Protein AF-A0A553SJM6-F1 (afdb_monomer)

Nearest PDB structures (foldseek):
  5l3c-assembly1_A  TM=7.984E-01  e=1.640E+00  Homo sapiens
  5l3d-assembly1_A  TM=8.000E-01  e=2.122E+00  Homo sapiens
  4czz-assembly1_A  TM=8.064E-01  e=2.929E+00  Homo sapiens
  5ew5-assembly4_D  TM=5.077E-01  e=6.767E+00  Escherichia coli
  2b5u-assembly2_C  TM=4.835E-01  e=6.345E+00  Escherichia coli

Radius of gyration: 24.95 Å; Cα contacts (8 Å, |Δi|>4): 23; chains: 1; bounding box: 57×13×76 Å

Solvent-accessible surface area (backbone atoms only — not comparable to full-atom values): 5946 Å² total; per-residue (Å²): 136,85,82,79,86,85,82,65,71,65,62,57,53,53,51,52,52,53,50,52,53,46,54,51,48,53,52,52,40,54,52,46,54,52,48,49,55,54,53,72,70,45,82,88,55,55,68,69,61,47,52,55,49,48,53,51,46,52,52,51,43,51,53,46,52,52,49,49,53,48,53,55,50,53,52,54,52,51,55,50,53,51,53,53,53,50,54,53,52,53,51,53,52,53,48,52,54,50,53,57,65,74,74,110

pLDDT: mean 77.64, std 15.85, range [32.06, 94.75]

Sequence (104 aa):
MVIQNISTSNTTAISAITNNNSSSLESRKKQLESQLSRLEQNEQLSAEKKEQQEKTIKQQITKIDEQLTSLQSSSKASLTATKQQDTLSISKEAYALFAKKNAS

Secondary structure (DSSP, 8-state):
-------SHHHHHHHHHHHHHHHHHHHHHHHHHHHHHHHHT-SSS-HHHHHHHHHHHHHHHHHHHHHHHHHHHHHHHHHHHHHHHHHHHHHHHHHHHHHHHH--

Foldseek 3Di:
DDPPPDDPPPLVVLVVVLVVLLVVLVVVLVVLVVVLVVLVVDPPDDPVVSVVSNVVSVVSNVVSVVVNVVSVVVNVVVVVVSVVVVVVVVVVVVVVVVVVVVVD

Structure (mmCIF, N/CA/C/O backbone):
data_AF-A0A553SJM6-F1
#
_entry.id   AF-A0A553SJM6-F1
#
loop_
_atom_site.group_PDB
_atom_site.id
_atom_site.type_symbol
_atom_site.label_atom_id
_atom_site.label_alt_id
_atom_site.label_comp_id
_atom_site.label_asym_id
_atom_site.label_entity_id
_atom_site.label_seq_id
_atom_site.pdbx_PDB_ins_code
_atom_site.Cartn_x
_atom_site.Cartn_y
_atom_site.Cartn_z
_atom_site.occupancy
_atom_site.B_iso_or_equiv
_atom_site.auth_seq_id
_atom_site.auth_comp_id
_atom_site.auth_asym_id
_atom_site.auth_atom_id
_atom_site.pdbx_PDB_model_num
ATOM 1 N N . MET A 1 1 ? -40.446 2.564 31.117 1.00 37.97 1 MET A N 1
ATOM 2 C CA . MET A 1 1 ? -39.279 3.432 30.855 1.00 37.97 1 MET A CA 1
ATOM 3 C C . MET A 1 1 ? -38.406 2.694 29.854 1.00 37.97 1 MET A C 1
ATOM 5 O O . MET A 1 1 ? -37.902 1.632 30.188 1.00 37.97 1 MET A O 1
ATOM 9 N N . VAL A 1 2 ? -38.370 3.159 28.606 1.00 32.06 2 VAL A N 1
ATOM 10 C CA . VAL A 1 2 ? -37.631 2.510 27.513 1.00 32.06 2 VAL A CA 1
ATOM 11 C C . VAL A 1 2 ? -36.210 3.060 27.548 1.00 32.06 2 VAL A C 1
ATOM 13 O O . VAL A 1 2 ? -36.009 4.239 27.274 1.00 32.06 2 VAL A O 1
ATOM 16 N N . ILE A 1 3 ? -35.237 2.243 27.947 1.00 40.56 3 ILE A N 1
ATOM 17 C CA . ILE A 1 3 ? -33.822 2.599 27.816 1.00 40.56 3 ILE A CA 1
ATOM 18 C C . ILE A 1 3 ? -33.454 2.294 26.366 1.00 40.56 3 ILE A C 1
ATOM 20 O O . ILE A 1 3 ? -33.293 1.141 25.968 1.00 40.56 3 ILE A O 1
ATOM 24 N N . GLN A 1 4 ? -33.433 3.340 25.545 1.00 37.41 4 GLN A N 1
ATOM 25 C CA . GLN A 1 4 ? -32.987 3.258 24.164 1.00 37.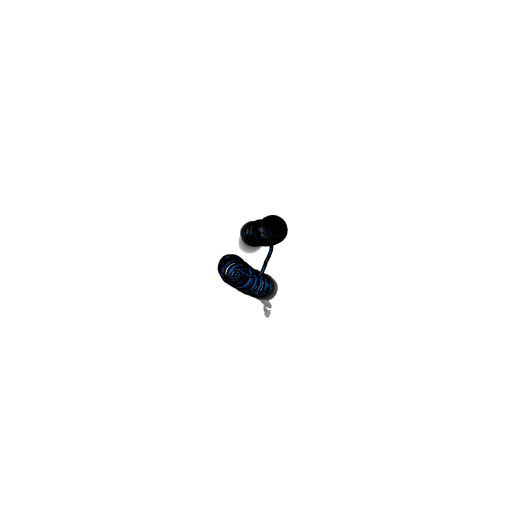41 4 GLN A CA 1
ATOM 26 C C . GLN A 1 4 ? -31.460 3.080 24.187 1.00 37.41 4 GLN A C 1
ATOM 28 O O . GLN A 1 4 ? -30.717 4.036 24.397 1.00 37.41 4 GLN A O 1
ATOM 33 N N . ASN A 1 5 ? -30.994 1.843 24.005 1.00 44.03 5 ASN A N 1
ATOM 34 C CA . ASN A 1 5 ? -29.584 1.525 23.779 1.00 44.03 5 ASN A CA 1
ATOM 35 C C . ASN A 1 5 ? -29.124 2.152 22.452 1.00 44.03 5 ASN A C 1
ATOM 37 O O . ASN A 1 5 ? -29.246 1.541 21.391 1.00 44.03 5 ASN A O 1
ATOM 41 N N . ILE A 1 6 ? -28.589 3.370 22.503 1.00 45.31 6 ILE A N 1
ATOM 42 C CA . ILE A 1 6 ? -27.928 4.024 21.371 1.00 45.31 6 ILE A CA 1
ATOM 43 C C . ILE A 1 6 ? -26.420 4.002 21.643 1.00 45.31 6 ILE A C 1
ATOM 45 O O . ILE A 1 6 ? -25.852 4.988 22.091 1.00 45.31 6 ILE A O 1
ATOM 49 N N . SER A 1 7 ? -25.762 2.859 21.427 1.00 44.00 7 SER A N 1
ATOM 50 C CA . SER A 1 7 ? -24.287 2.812 21.393 1.00 44.00 7 SER A CA 1
ATOM 51 C C . SER A 1 7 ? -23.735 1.652 20.553 1.00 44.00 7 SER A C 1
ATOM 53 O O . SER A 1 7 ? -22.724 1.044 20.881 1.00 44.00 7 SER A O 1
ATOM 55 N N . THR A 1 8 ? -24.406 1.296 19.455 1.00 45.09 8 THR A N 1
ATOM 56 C CA . THR A 1 8 ? -23.890 0.301 18.488 1.00 45.09 8 THR A CA 1
ATOM 57 C C . THR A 1 8 ? -23.693 0.869 17.083 1.00 45.09 8 THR A C 1
ATOM 59 O O . THR A 1 8 ? -23.024 0.253 16.262 1.00 45.09 8 THR A O 1
ATOM 62 N N . SER A 1 9 ? -24.210 2.067 16.789 1.00 45.56 9 SER A N 1
ATOM 63 C CA . SER A 1 9 ? -24.216 2.606 15.422 1.00 45.56 9 SER A CA 1
ATOM 64 C C . SER A 1 9 ? -22.883 3.225 14.976 1.00 45.56 9 SER A C 1
ATOM 66 O O . SER A 1 9 ? -22.594 3.229 13.782 1.00 45.56 9 SER A O 1
ATOM 68 N N . ASN A 1 10 ? -22.036 3.700 15.897 1.00 48.50 10 ASN A N 1
ATOM 69 C CA . ASN A 1 10 ? -20.772 4.355 15.523 1.00 48.50 10 ASN A CA 1
ATOM 70 C C . ASN A 1 10 ? -19.625 3.372 15.245 1.00 48.50 10 ASN A C 1
ATOM 72 O O . ASN A 1 10 ? -18.801 3.631 14.371 1.00 48.50 10 ASN A O 1
ATOM 76 N N . TH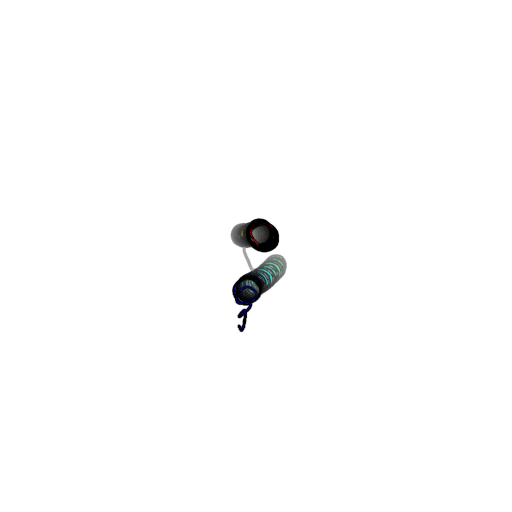R A 1 11 ? -19.570 2.227 15.926 1.00 50.47 11 THR A N 1
ATOM 77 C CA . THR A 1 11 ? -18.493 1.239 15.737 1.00 50.47 11 THR A CA 1
ATOM 78 C C . THR A 1 11 ? -18.614 0.514 14.399 1.00 50.47 11 THR A C 1
ATOM 80 O O . THR A 1 11 ? -17.622 0.386 13.685 1.00 50.47 11 THR A O 1
ATOM 83 N N . THR A 1 12 ? -19.824 0.121 13.987 1.00 52.56 12 THR A N 1
ATOM 84 C CA . THR A 1 12 ? -20.047 -0.541 12.689 1.00 52.56 12 THR A CA 1
ATOM 85 C C . THR A 1 12 ? -19.763 0.389 11.504 1.00 52.56 12 THR A C 1
ATOM 87 O O . THR A 1 12 ? -19.152 -0.043 10.527 1.00 52.56 12 THR A O 1
ATOM 90 N N . ALA A 1 13 ? -20.133 1.672 11.596 1.00 52.94 13 ALA A N 1
ATOM 91 C CA . ALA A 1 13 ? -19.881 2.653 10.539 1.00 52.94 13 ALA A CA 1
ATOM 92 C C . ALA A 1 13 ? -18.380 2.969 10.372 1.00 52.94 13 ALA A C 1
ATOM 94 O O . ALA A 1 13 ? -17.871 2.978 9.251 1.00 52.94 13 ALA A O 1
ATOM 95 N N . ILE A 1 14 ? -17.644 3.153 11.477 1.00 56.50 14 ILE A N 1
ATOM 96 C CA . ILE A 1 14 ? -16.194 3.425 11.454 1.00 56.50 14 ILE A CA 1
ATOM 97 C C . ILE A 1 14 ? -1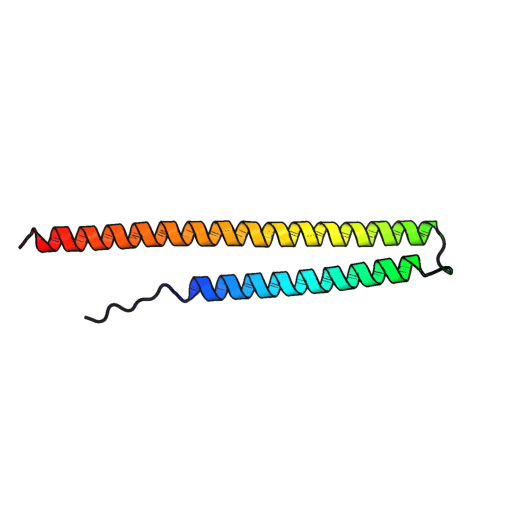5.407 2.209 10.938 1.00 56.50 14 ILE A C 1
ATOM 99 O O . ILE A 1 14 ? -14.480 2.365 10.134 1.00 56.50 14 ILE A O 1
ATOM 103 N N . SER A 1 15 ? -15.791 0.991 11.335 1.00 59.31 15 SER A N 1
ATOM 104 C CA . SER A 1 15 ? -15.176 -0.236 10.816 1.00 59.31 15 SER A CA 1
ATOM 105 C C . SER A 1 15 ? -15.467 -0.447 9.326 1.00 59.31 15 SER A C 1
ATOM 107 O O . SER A 1 15 ? -14.564 -0.830 8.587 1.00 59.31 15 SER A O 1
ATOM 109 N N . ALA A 1 16 ? -16.680 -0.145 8.851 1.00 58.22 16 ALA A N 1
ATOM 110 C CA . ALA A 1 16 ? -17.028 -0.255 7.433 1.00 58.22 16 ALA A CA 1
ATOM 111 C C . ALA A 1 16 ? -16.245 0.739 6.554 1.00 58.22 16 ALA A C 1
ATOM 113 O O . ALA A 1 16 ? -15.727 0.358 5.505 1.00 58.22 16 ALA A O 1
ATOM 114 N N . ILE A 1 17 ? -16.092 1.993 6.996 1.00 61.81 17 ILE A N 1
ATOM 115 C CA . ILE A 1 17 ? -15.317 3.016 6.272 1.00 61.81 17 ILE A CA 1
ATOM 116 C C . ILE A 1 17 ? -13.830 2.642 6.221 1.00 61.81 17 ILE A C 1
ATOM 118 O O . ILE A 1 17 ? -13.210 2.706 5.158 1.00 61.81 17 ILE A O 1
ATOM 122 N N . THR A 1 18 ? -13.259 2.199 7.343 1.00 63.81 18 THR A N 1
ATOM 123 C CA . THR A 1 18 ? -11.858 1.748 7.400 1.00 63.81 18 THR A CA 1
ATOM 124 C C . THR A 1 18 ? -11.620 0.526 6.505 1.00 63.81 18 THR A C 1
ATOM 126 O O . THR A 1 18 ? -10.632 0.489 5.771 1.00 63.81 18 THR A O 1
ATOM 129 N N . ASN A 1 19 ? -12.551 -0.436 6.484 1.00 67.00 19 ASN A N 1
ATOM 130 C CA . ASN A 1 19 ? -12.471 -1.615 5.615 1.00 67.00 19 ASN A CA 1
ATOM 131 C C . ASN A 1 19 ? -12.541 -1.256 4.124 1.00 67.00 19 ASN A C 1
ATOM 133 O O . ASN A 1 19 ? -11.742 -1.764 3.337 1.00 67.00 19 ASN A O 1
ATOM 137 N N . ASN A 1 20 ? -13.436 -0.345 3.734 1.00 72.56 20 ASN A N 1
ATOM 138 C CA . ASN A 1 20 ? -13.533 0.118 2.348 1.00 72.56 20 ASN A CA 1
ATOM 139 C C . ASN A 1 20 ? -12.248 0.833 1.899 1.00 72.56 20 ASN A C 1
ATOM 141 O O . ASN A 1 20 ? -11.713 0.525 0.833 1.00 72.56 20 ASN A O 1
ATOM 145 N N . ASN A 1 21 ? -11.694 1.714 2.738 1.00 77.44 21 ASN A N 1
ATOM 146 C CA . ASN A 1 21 ? -10.430 2.397 2.448 1.00 77.44 21 ASN A CA 1
ATOM 147 C C . ASN A 1 21 ? -9.248 1.421 2.334 1.00 77.44 21 ASN A C 1
ATOM 149 O O . ASN A 1 21 ? -8.456 1.532 1.399 1.00 77.44 21 ASN A O 1
ATOM 153 N N . SER A 1 22 ? -9.169 0.427 3.223 1.00 81.50 22 SER A N 1
ATOM 154 C CA . SER A 1 22 ? -8.151 -0.627 3.169 1.00 81.50 22 SER A CA 1
ATOM 155 C C . SER A 1 22 ? -8.242 -1.439 1.870 1.00 81.50 22 SER A C 1
ATOM 157 O O . SER A 1 22 ? -7.256 -1.588 1.154 1.00 81.50 22 SER A O 1
ATOM 159 N N . SER A 1 23 ? -9.448 -1.873 1.486 1.00 84.50 23 SER A N 1
ATOM 160 C CA . SER A 1 23 ? -9.658 -2.659 0.259 1.00 84.50 23 SER A CA 1
ATOM 161 C C . SER A 1 23 ? -9.283 -1.909 -1.029 1.00 84.50 23 SER A C 1
ATOM 163 O O . SER A 1 23 ? -8.749 -2.502 -1.972 1.00 84.50 23 SER A O 1
ATOM 165 N N . SER A 1 24 ? -9.518 -0.594 -1.061 1.00 88.94 24 SER A N 1
ATOM 166 C CA . SER A 1 24 ? -9.142 0.279 -2.176 1.00 88.94 24 SER A CA 1
ATOM 167 C C . SER A 1 24 ? -7.621 0.418 -2.289 1.00 88.94 24 SER A C 1
ATOM 169 O O . SER A 1 24 ? -7.058 0.269 -3.377 1.00 88.94 24 SER A O 1
ATOM 171 N N . LEU A 1 25 ? -6.942 0.628 -1.157 1.00 88.31 25 LEU A N 1
ATOM 172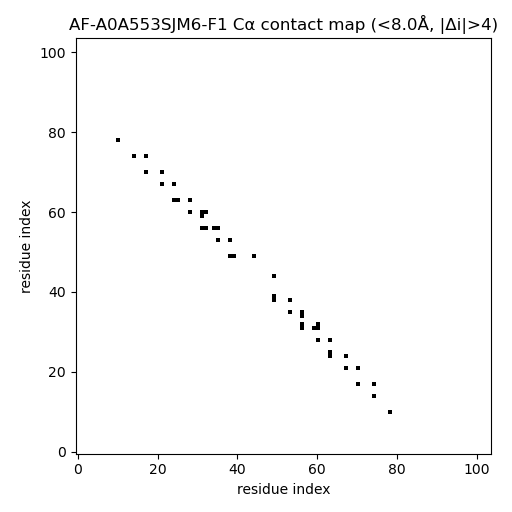 C CA . LEU A 1 25 ? -5.482 0.696 -1.084 1.00 88.31 25 LEU A CA 1
ATOM 173 C C . LEU A 1 25 ? -4.824 -0.629 -1.493 1.00 88.31 25 LEU A C 1
ATOM 175 O O . LEU A 1 25 ? -3.909 -0.621 -2.314 1.00 88.31 25 LEU A O 1
ATOM 179 N N . GLU A 1 26 ? -5.347 -1.761 -1.022 1.00 89.38 26 GLU A N 1
ATOM 180 C CA . GLU A 1 26 ? -4.874 -3.101 -1.395 1.00 89.38 26 GLU A CA 1
ATOM 181 C C . GLU A 1 26 ? -5.019 -3.353 -2.905 1.00 89.38 26 GLU A C 1
ATOM 183 O O . GLU A 1 26 ? -4.111 -3.851 -3.573 1.00 89.38 26 GLU A O 1
ATOM 188 N N . SER A 1 27 ? -6.157 -2.951 -3.480 1.00 91.31 27 SER A N 1
ATOM 189 C CA . SER A 1 27 ? -6.400 -3.065 -4.922 1.00 91.31 27 SER A CA 1
ATOM 190 C C . SER A 1 27 ? -5.415 -2.214 -5.721 1.00 91.31 27 SER A C 1
ATOM 192 O O . SER A 1 27 ? -4.881 -2.663 -6.737 1.00 91.31 27 SER A O 1
ATOM 194 N N . ARG A 1 28 ? -5.126 -0.998 -5.245 1.00 91.44 28 ARG A N 1
ATOM 195 C CA . ARG A 1 28 ? -4.156 -0.105 -5.882 1.00 91.44 28 ARG A CA 1
ATOM 196 C C . ARG A 1 28 ? -2.724 -0.624 -5.766 1.00 91.44 28 ARG A C 1
ATOM 198 O O . ARG A 1 28 ? -1.977 -0.518 -6.736 1.00 91.44 28 ARG A O 1
ATOM 205 N N . LYS A 1 29 ? -2.361 -1.245 -4.641 1.00 91.38 29 LYS A N 1
ATOM 206 C CA . LYS A 1 29 ? -1.081 -1.945 -4.478 1.00 91.38 29 LYS A CA 1
ATOM 207 C C . LYS A 1 29 ? -0.925 -3.061 -5.511 1.00 91.38 29 LYS A C 1
ATOM 209 O O . LYS A 1 29 ? 0.047 -3.048 -6.259 1.00 91.38 29 LYS A O 1
ATOM 214 N N . LYS A 1 30 ? -1.925 -3.939 -5.658 1.00 92.56 30 LYS A N 1
ATOM 215 C CA . LYS A 1 30 ? -1.902 -5.016 -6.669 1.00 92.56 30 LYS A CA 1
ATOM 216 C C . LYS A 1 30 ? -1.775 -4.494 -8.101 1.00 92.56 30 LYS A C 1
ATOM 218 O O . LYS A 1 30 ? -1.090 -5.091 -8.930 1.00 92.56 30 LYS A O 1
ATOM 223 N N . GLN A 1 31 ? -2.425 -3.371 -8.412 1.00 94.06 31 GLN A N 1
ATOM 224 C CA . GLN A 1 31 ? -2.275 -2.723 -9.718 1.00 94.06 31 GLN A CA 1
ATOM 225 C C . GLN A 1 31 ? -0.840 -2.234 -9.950 1.00 94.06 31 GLN A C 1
ATOM 227 O O . GLN A 1 31 ? -0.309 -2.430 -11.042 1.00 94.06 31 GLN A O 1
ATOM 232 N N . LEU A 1 32 ? -0.207 -1.631 -8.940 1.00 92.38 32 LEU A N 1
ATOM 233 C CA . LEU A 1 32 ? 1.186 -1.184 -9.011 1.00 92.38 32 LEU A CA 1
ATOM 234 C C . LEU A 1 32 ? 2.166 -2.358 -9.124 1.00 92.38 32 LEU A C 1
ATOM 236 O O . LEU A 1 32 ? 3.084 -2.298 -9.934 1.00 92.38 32 LEU A O 1
ATOM 240 N N . GLU A 1 33 ? 1.937 -3.452 -8.399 1.00 92.31 33 GLU A N 1
ATOM 241 C CA . GLU A 1 33 ? 2.721 -4.689 -8.525 1.00 92.31 33 GLU A CA 1
ATOM 242 C C . GLU A 1 33 ? 2.612 -5.285 -9.937 1.00 92.31 33 GLU A C 1
ATOM 244 O O . GLU A 1 33 ? 3.612 -5.683 -10.535 1.00 92.31 33 GLU A O 1
ATOM 249 N N . SER A 1 34 ? 1.412 -5.275 -10.530 1.00 93.00 34 SER A N 1
ATOM 250 C CA . SER A 1 34 ? 1.229 -5.705 -11.921 1.00 93.00 34 SER A CA 1
ATOM 251 C C . SER A 1 34 ? 1.950 -4.785 -12.911 1.00 93.00 34 SER A C 1
ATOM 253 O O . SER A 1 34 ? 2.529 -5.270 -13.884 1.00 93.00 34 SER A O 1
ATOM 255 N N . GLN A 1 35 ? 1.951 -3.468 -12.673 1.00 90.69 35 GLN A N 1
ATOM 256 C CA . GLN A 1 35 ? 2.717 -2.520 -13.487 1.00 90.69 35 GLN A CA 1
ATOM 257 C C . GLN A 1 35 ? 4.222 -2.767 -13.372 1.00 90.69 35 GLN A C 1
ATOM 259 O O . GLN A 1 35 ? 4.896 -2.757 -14.397 1.00 90.69 35 GLN A O 1
ATOM 264 N N . LEU A 1 36 ? 4.727 -3.048 -12.167 1.00 90.81 36 LEU A N 1
ATOM 265 C CA . LEU A 1 36 ? 6.129 -3.393 -11.928 1.00 90.81 36 LEU A CA 1
ATOM 266 C C . LEU A 1 36 ? 6.532 -4.634 -12.736 1.00 90.81 36 LEU A C 1
ATOM 268 O O . LEU A 1 36 ? 7.497 -4.593 -13.489 1.00 90.81 36 LEU A O 1
ATOM 272 N N . SER A 1 37 ? 5.730 -5.700 -12.670 1.00 90.75 37 SER A N 1
ATOM 273 C CA . SER A 1 37 ? 6.011 -6.942 -13.399 1.00 90.75 37 SER A CA 1
ATOM 274 C C . SER A 1 37 ? 5.982 -6.752 -14.923 1.00 90.75 37 SER A C 1
ATOM 276 O O . SER A 1 37 ? 6.839 -7.265 -15.643 1.00 90.75 37 SER A O 1
ATOM 278 N N . ARG A 1 38 ? 5.037 -5.955 -15.442 1.00 89.50 38 ARG A N 1
ATOM 279 C CA . ARG A 1 38 ? 4.991 -5.602 -16.874 1.00 89.50 38 ARG A CA 1
ATOM 280 C C . ARG A 1 38 ? 6.182 -4.746 -17.294 1.00 89.50 38 ARG A C 1
ATOM 282 O O . ARG A 1 38 ? 6.674 -4.893 -18.408 1.00 89.50 38 ARG A O 1
ATOM 289 N N . LEU A 1 39 ? 6.628 -3.846 -16.420 1.00 88.25 39 LEU A N 1
ATOM 290 C CA . LEU A 1 39 ? 7.791 -3.001 -16.648 1.00 88.25 39 LEU A CA 1
ATOM 291 C C . LEU A 1 39 ? 9.069 -3.847 -16.725 1.00 88.25 39 LEU A C 1
ATOM 293 O O . LEU A 1 39 ? 9.860 -3.672 -17.649 1.00 88.25 39 LEU A O 1
ATOM 297 N N . GLU A 1 40 ? 9.235 -4.804 -15.809 1.00 84.19 40 GLU A N 1
ATOM 298 C CA . GLU A 1 40 ? 10.337 -5.774 -15.796 1.00 84.19 40 GLU A CA 1
ATOM 299 C C . GLU A 1 40 ? 10.399 -6.611 -17.080 1.00 84.19 40 GLU A C 1
ATOM 301 O O . GLU A 1 40 ? 11.490 -6.855 -17.592 1.00 84.19 40 GLU A O 1
ATOM 306 N N . GLN A 1 41 ? 9.253 -6.969 -17.658 1.00 85.56 41 GLN A N 1
ATOM 307 C CA . GLN A 1 41 ? 9.175 -7.718 -18.919 1.00 85.56 41 GLN A CA 1
ATOM 308 C C . GLN A 1 41 ? 9.319 -6.842 -20.173 1.00 85.56 41 GLN A C 1
ATOM 310 O O . GLN A 1 41 ? 9.438 -7.362 -21.280 1.00 85.56 41 GLN A O 1
ATOM 315 N N . ASN A 1 42 ? 9.302 -5.513 -20.036 1.00 85.56 42 ASN A N 1
ATOM 316 C CA . ASN A 1 42 ? 9.441 -4.619 -21.177 1.00 85.56 42 ASN A CA 1
ATOM 317 C C . ASN A 1 42 ? 10.923 -4.461 -21.557 1.00 85.56 42 ASN A C 1
ATOM 319 O O . ASN A 1 42 ? 11.700 -3.833 -20.829 1.00 85.56 42 ASN A O 1
ATOM 323 N N . GLU A 1 43 ? 11.299 -5.042 -22.697 1.00 80.06 43 GLU A N 1
ATOM 324 C CA . GLU A 1 43 ? 12.649 -4.981 -23.280 1.00 80.06 43 GLU A CA 1
ATOM 325 C C . GLU A 1 43 ? 12.868 -3.754 -24.183 1.00 80.06 43 GLU A C 1
ATOM 327 O O . GLU A 1 43 ? 14.003 -3.430 -24.522 1.00 80.06 43 GLU A O 1
ATOM 332 N N . GLN A 1 44 ? 11.802 -3.038 -24.563 1.00 82.19 44 GLN A N 1
ATOM 333 C CA . GLN A 1 44 ? 11.884 -1.846 -25.420 1.00 82.19 44 GLN A CA 1
ATOM 334 C C . GLN A 1 44 ? 12.185 -0.558 -24.640 1.00 82.19 44 GLN A C 1
ATOM 336 O O . GLN A 1 44 ? 12.525 0.463 -25.242 1.00 82.19 44 GLN A O 1
ATOM 341 N N . LEU A 1 45 ? 12.052 -0.569 -23.309 1.00 80.62 45 LEU A N 1
ATOM 342 C CA . LEU A 1 45 ? 12.420 0.572 -22.471 1.00 80.62 45 LEU A CA 1
ATOM 343 C C . LEU A 1 45 ? 13.932 0.615 -22.226 1.00 80.62 45 LEU A C 1
ATOM 345 O O . LEU A 1 45 ? 14.547 -0.401 -21.913 1.00 80.62 45 LEU A O 1
ATOM 349 N N . SER A 1 46 ? 14.519 1.817 -22.270 1.00 86.62 46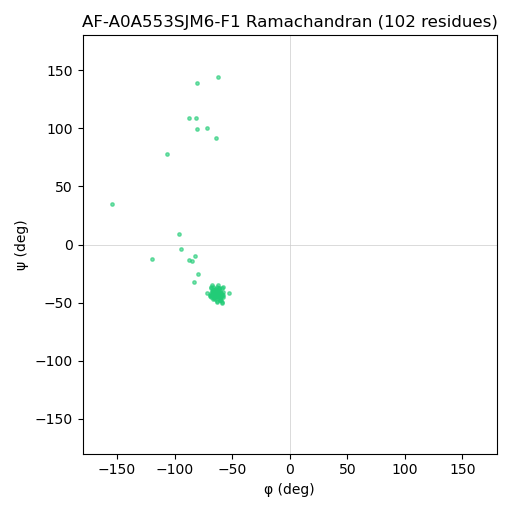 SER A N 1
ATOM 350 C CA . SER A 1 46 ? 15.905 1.992 -21.828 1.00 86.62 46 SER A CA 1
ATOM 351 C C . SER A 1 46 ? 16.042 1.641 -20.345 1.00 86.62 46 SER A C 1
ATOM 353 O O . SER A 1 46 ? 15.151 1.942 -19.545 1.00 86.62 46 SER A O 1
ATOM 355 N N . ALA A 1 47 ? 17.176 1.041 -19.976 1.00 83.50 47 ALA A N 1
ATOM 356 C CA . ALA A 1 47 ? 17.453 0.617 -18.603 1.00 83.50 47 ALA A CA 1
ATOM 357 C C . ALA A 1 47 ? 17.269 1.760 -17.588 1.00 83.50 47 ALA A C 1
ATOM 359 O O . ALA A 1 47 ? 16.631 1.571 -16.561 1.00 83.50 47 ALA A O 1
ATOM 360 N N . GLU A 1 48 ? 17.719 2.969 -17.926 1.00 84.00 48 GLU A N 1
ATOM 361 C CA . GLU A 1 48 ? 17.605 4.152 -17.064 1.00 84.00 48 GLU A CA 1
ATOM 362 C C . GLU A 1 48 ? 16.143 4.594 -16.846 1.00 84.00 48 GLU A C 1
ATOM 364 O O . GLU A 1 48 ? 15.726 4.896 -15.728 1.00 84.00 48 GLU A O 1
ATOM 369 N N . LYS A 1 49 ? 15.308 4.570 -17.898 1.00 85.31 49 LYS A N 1
ATOM 370 C CA . LYS A 1 49 ? 13.872 4.873 -17.762 1.00 85.31 49 LYS A CA 1
ATOM 371 C C . LYS A 1 49 ? 13.145 3.794 -16.968 1.00 85.31 49 LYS A C 1
ATOM 373 O O . LYS A 1 49 ? 12.242 4.112 -16.195 1.00 85.31 49 LYS A O 1
ATOM 378 N N . LYS A 1 50 ? 13.537 2.537 -17.170 1.00 87.19 50 LYS A N 1
ATOM 379 C CA . LYS A 1 50 ? 13.001 1.379 -16.461 1.00 87.19 50 LYS A CA 1
ATOM 380 C C . LYS A 1 50 ? 13.309 1.473 -14.969 1.00 87.19 50 LYS A C 1
ATOM 382 O O . LYS A 1 50 ? 12.383 1.425 -14.170 1.00 87.19 50 LYS A O 1
ATOM 387 N N . GLU A 1 51 ? 14.558 1.745 -14.604 1.00 87.88 51 GLU A N 1
ATOM 388 C CA . GLU A 1 51 ? 14.981 1.934 -13.214 1.00 87.88 51 GLU A CA 1
ATOM 389 C C . GLU A 1 51 ? 14.232 3.096 -12.539 1.00 87.88 51 GLU A C 1
ATOM 391 O O . GLU A 1 51 ? 13.718 2.960 -11.426 1.00 87.88 51 GLU A O 1
ATOM 396 N N . GLN A 1 52 ? 14.083 4.230 -13.232 1.00 90.25 52 GLN A N 1
ATOM 397 C CA . GLN A 1 52 ? 13.362 5.386 -12.698 1.00 90.25 52 GLN A CA 1
ATOM 398 C C . GLN A 1 52 ? 11.872 5.086 -12.449 1.00 90.25 52 GLN A C 1
ATOM 400 O O . GLN A 1 52 ? 11.306 5.494 -11.425 1.00 90.25 52 GLN A O 1
ATOM 405 N N . GLN A 1 53 ? 11.221 4.377 -13.375 1.00 88.38 53 GLN A N 1
ATOM 406 C CA . GLN A 1 53 ? 9.827 3.959 -13.224 1.00 88.38 53 GLN A CA 1
ATOM 407 C C . GLN A 1 53 ? 9.670 2.908 -12.122 1.00 88.38 53 GLN A C 1
ATOM 409 O O . GLN A 1 53 ? 8.772 3.035 -11.292 1.00 88.38 53 GLN A O 1
ATOM 414 N N . GLU A 1 54 ? 10.579 1.940 -12.041 1.00 90.38 54 GLU A N 1
ATOM 415 C CA . GLU A 1 54 ? 10.589 0.908 -11.006 1.00 90.38 54 GLU A CA 1
ATOM 416 C C . GLU A 1 54 ? 10.729 1.528 -9.611 1.00 90.38 54 GLU A C 1
ATOM 418 O O . GLU A 1 54 ? 9.943 1.237 -8.708 1.00 90.38 54 GLU A O 1
ATOM 423 N N . LYS A 1 55 ? 11.664 2.471 -9.447 1.00 92.44 55 LYS A N 1
ATOM 424 C CA . LYS A 1 55 ? 11.857 3.224 -8.202 1.00 92.44 55 LYS A CA 1
ATOM 425 C C . LYS A 1 55 ? 10.604 4.006 -7.810 1.00 92.44 55 LYS A C 1
ATOM 427 O O . LYS A 1 55 ? 10.225 4.014 -6.640 1.00 92.44 55 LYS A O 1
ATOM 432 N N . THR A 1 56 ? 9.946 4.636 -8.781 1.00 92.75 56 THR A N 1
ATOM 433 C CA . THR A 1 56 ? 8.713 5.404 -8.551 1.00 92.75 56 THR A CA 1
ATOM 434 C C . THR A 1 56 ? 7.571 4.492 -8.101 1.00 92.75 56 THR A C 1
ATOM 436 O O . THR A 1 56 ? 6.893 4.799 -7.120 1.00 92.75 56 THR A O 1
ATOM 439 N N . ILE A 1 57 ? 7.379 3.353 -8.770 1.00 90.81 57 ILE A N 1
ATOM 440 C CA . ILE A 1 57 ? 6.336 2.376 -8.430 1.00 90.81 57 ILE A CA 1
ATOM 441 C C . ILE A 1 57 ? 6.601 1.778 -7.043 1.00 90.81 57 ILE A C 1
ATOM 443 O O . ILE A 1 57 ? 5.694 1.755 -6.212 1.00 90.81 57 ILE A O 1
ATOM 447 N N . LYS A 1 58 ? 7.846 1.385 -6.742 1.00 92.50 58 LYS A N 1
ATOM 448 C CA . LYS A 1 58 ? 8.231 0.876 -5.414 1.00 92.50 58 LYS A CA 1
ATOM 449 C C . LYS A 1 58 ? 7.951 1.893 -4.308 1.00 92.50 58 LYS A C 1
ATOM 451 O O . LYS A 1 58 ? 7.347 1.538 -3.303 1.00 92.50 58 LYS A O 1
ATOM 456 N N . GLN A 1 59 ? 8.295 3.168 -4.510 1.00 94.75 59 GLN A N 1
ATOM 457 C CA . GLN A 1 59 ? 7.977 4.227 -3.543 1.00 94.75 59 GLN A CA 1
ATOM 458 C C . GLN A 1 59 ? 6.469 4.404 -3.327 1.00 94.75 59 GLN A C 1
ATOM 460 O O . GLN A 1 59 ? 6.035 4.671 -2.206 1.00 94.75 59 GLN A O 1
ATOM 465 N N . GLN A 1 60 ? 5.658 4.276 -4.380 1.00 92.44 60 GLN A N 1
ATOM 466 C CA . GLN A 1 60 ? 4.202 4.344 -4.251 1.00 92.44 60 GLN A CA 1
ATOM 467 C C . GLN A 1 60 ? 3.643 3.149 -3.472 1.00 92.44 60 GLN A C 1
ATOM 469 O O . GLN A 1 60 ? 2.774 3.349 -2.627 1.00 92.44 60 GLN A O 1
ATOM 474 N N . ILE A 1 61 ? 4.173 1.943 -3.697 1.00 92.56 61 ILE A N 1
ATOM 475 C CA . ILE A 1 61 ? 3.813 0.746 -2.923 1.00 92.56 61 ILE A CA 1
ATOM 476 C C . ILE A 1 61 ? 4.153 0.946 -1.440 1.00 92.56 61 ILE A C 1
ATOM 478 O O . ILE A 1 61 ? 3.282 0.757 -0.597 1.00 92.56 61 ILE A O 1
ATOM 482 N N . THR A 1 62 ? 5.359 1.427 -1.114 1.00 94.44 62 THR A N 1
ATOM 483 C CA . THR A 1 62 ? 5.757 1.699 0.280 1.00 94.44 62 THR A CA 1
ATOM 484 C C . THR A 1 62 ? 4.819 2.693 0.967 1.00 94.44 62 THR A C 1
ATOM 486 O O . THR A 1 62 ? 4.385 2.452 2.089 1.00 94.44 62 THR A O 1
ATOM 489 N N . LYS A 1 63 ? 4.432 3.779 0.284 1.00 92.19 63 LYS A N 1
ATOM 490 C CA . LYS A 1 63 ? 3.465 4.746 0.831 1.00 92.19 63 LYS A CA 1
ATOM 491 C C . LYS A 1 63 ? 2.099 4.115 1.107 1.00 92.19 63 LYS A C 1
ATOM 493 O O . LYS A 1 63 ? 1.459 4.460 2.097 1.00 92.19 63 LYS A O 1
ATOM 498 N N . ILE A 1 64 ? 1.644 3.209 0.242 1.00 91.06 64 ILE A N 1
ATOM 499 C CA . ILE A 1 64 ? 0.386 2.482 0.450 1.00 91.06 64 ILE A CA 1
ATOM 500 C C . ILE A 1 64 ? 0.498 1.551 1.665 1.00 91.06 64 ILE A C 1
ATOM 502 O O . ILE A 1 64 ? -0.419 1.518 2.483 1.00 91.06 64 ILE A O 1
ATOM 506 N N . ASP A 1 65 ? 1.626 0.862 1.837 1.00 89.50 65 ASP A N 1
ATOM 507 C CA . ASP A 1 65 ? 1.863 -0.011 2.994 1.00 89.50 65 ASP A CA 1
ATOM 508 C C . ASP A 1 65 ? 1.897 0.765 4.321 1.00 89.50 65 ASP A C 1
ATOM 510 O O . ASP A 1 65 ? 1.311 0.334 5.321 1.00 89.50 65 ASP A O 1
ATOM 514 N N . GLU A 1 66 ? 2.511 1.949 4.335 1.00 89.88 66 GLU A N 1
ATOM 515 C CA . GLU A 1 66 ? 2.478 2.860 5.485 1.00 89.88 66 GLU A CA 1
ATOM 516 C C . GLU A 1 66 ? 1.045 3.314 5.806 1.00 89.88 66 GLU A C 1
ATOM 518 O O . GLU A 1 66 ? 0.627 3.306 6.969 1.00 89.88 66 GLU A O 1
ATOM 523 N N . GLN A 1 67 ? 0.257 3.661 4.783 1.00 87.75 67 GLN A N 1
ATOM 524 C CA . GLN A 1 67 ? -1.146 4.051 4.949 1.00 87.75 67 GLN A CA 1
ATOM 525 C C . GLN A 1 67 ? -2.005 2.904 5.493 1.00 87.75 67 GLN A C 1
ATOM 527 O O . GLN A 1 67 ? -2.795 3.124 6.414 1.00 87.75 67 GLN A O 1
ATOM 532 N N . LEU A 1 68 ? -1.828 1.682 4.984 1.00 86.25 68 LEU A N 1
ATOM 533 C CA . LEU A 1 68 ? -2.513 0.485 5.480 1.00 86.25 68 LEU A CA 1
ATOM 534 C C . LEU A 1 68 ? -2.160 0.206 6.946 1.00 86.25 68 LEU A C 1
ATOM 536 O O . LEU A 1 68 ? -3.049 -0.017 7.771 1.00 86.25 68 LEU A O 1
ATOM 540 N N . THR A 1 69 ? -0.878 0.306 7.299 1.00 85.56 69 THR A N 1
ATOM 541 C CA . THR A 1 69 ? -0.397 0.113 8.677 1.00 85.56 69 THR A CA 1
ATOM 542 C C . THR A 1 69 ? -0.971 1.169 9.629 1.00 85.56 69 THR A C 1
ATOM 544 O O . THR A 1 69 ? -1.389 0.859 10.752 1.00 85.56 69 THR A O 1
ATOM 547 N N . SER A 1 70 ? -1.049 2.423 9.180 1.00 83.69 70 SER A N 1
ATOM 548 C CA . SER A 1 70 ? -1.641 3.529 9.940 1.00 83.69 70 SER A CA 1
ATOM 549 C C . SER A 1 70 ? -3.154 3.353 10.140 1.00 83.69 70 SER A C 1
ATOM 551 O O . SER A 1 70 ? -3.663 3.508 11.255 1.00 83.69 70 SER A O 1
ATOM 553 N N . LEU A 1 71 ? -3.884 2.937 9.099 1.00 81.62 71 LEU A N 1
ATOM 554 C CA . LEU A 1 71 ? -5.316 2.616 9.177 1.00 81.62 71 LEU A CA 1
ATOM 555 C C . LEU A 1 71 ? -5.593 1.467 10.158 1.00 81.62 71 LEU A C 1
ATOM 557 O O . LEU A 1 71 ? -6.510 1.547 10.976 1.00 81.62 71 LEU A O 1
ATOM 561 N N . GLN A 1 72 ? -4.766 0.420 10.153 1.00 78.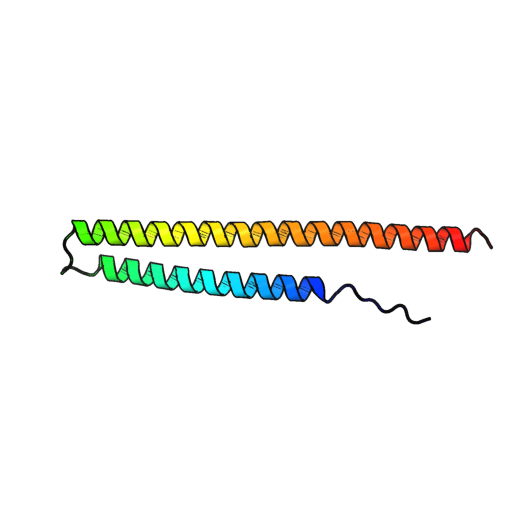44 72 GLN A N 1
ATOM 562 C CA . GLN A 1 72 ? -4.881 -0.670 11.125 1.00 78.44 72 GLN A CA 1
ATOM 563 C C . GLN A 1 72 ? -4.609 -0.203 12.563 1.00 78.44 72 GLN A C 1
ATOM 565 O O . GLN A 1 72 ? -5.316 -0.599 13.494 1.00 78.44 72 GLN A O 1
ATOM 570 N N . SER A 1 73 ? -3.599 0.645 12.759 1.00 74.94 73 SER A N 1
ATOM 571 C CA . SER A 1 73 ? -3.209 1.147 14.083 1.00 74.94 73 SER A CA 1
ATOM 572 C C . SER A 1 73 ? -4.260 2.095 14.671 1.00 74.94 73 SER A C 1
ATOM 574 O O . SER A 1 73 ? -4.656 1.948 15.829 1.00 74.94 73 SER A O 1
ATOM 576 N N . SER A 1 74 ? -4.781 3.013 13.855 1.00 72.00 74 SER A N 1
ATOM 577 C CA . SER A 1 74 ? -5.866 3.930 14.231 1.00 72.00 74 SER A CA 1
ATOM 578 C C . SER A 1 74 ? -7.171 3.191 14.541 1.00 72.00 74 SER A C 1
ATOM 580 O O . SER A 1 74 ? -7.832 3.507 15.534 1.00 72.00 74 SER A O 1
ATOM 582 N N . SER A 1 75 ? -7.500 2.137 13.787 1.00 70.75 75 SER A N 1
ATOM 583 C CA . SER A 1 75 ? -8.651 1.279 14.090 1.00 70.75 75 SER A CA 1
ATOM 584 C C . SER A 1 75 ? -8.525 0.598 15.458 1.00 70.75 75 SER A C 1
ATOM 586 O O . SER A 1 75 ? -9.502 0.537 16.205 1.00 70.75 75 SER A O 1
ATOM 588 N N . LYS A 1 76 ? -7.337 0.090 15.816 1.00 68.50 76 LYS A N 1
ATOM 589 C CA . LYS A 1 76 ? -7.095 -0.553 17.123 1.00 68.50 76 LYS A CA 1
ATOM 590 C C . LYS A 1 76 ? -7.201 0.441 18.283 1.00 68.50 76 LYS A C 1
ATOM 592 O O . LYS A 1 76 ? -7.793 0.120 19.317 1.00 68.50 76 LYS A O 1
ATOM 597 N N . ALA A 1 77 ? -6.660 1.647 18.107 1.00 65.94 77 ALA A N 1
ATOM 598 C CA . ALA A 1 77 ? -6.754 2.717 19.098 1.00 65.94 77 ALA A CA 1
ATOM 599 C C . ALA A 1 77 ? -8.214 3.145 19.331 1.00 65.94 77 ALA A C 1
ATOM 601 O O . ALA A 1 77 ? -8.651 3.233 20.478 1.00 65.94 77 ALA A O 1
ATOM 602 N N . SER A 1 78 ? -8.989 3.313 18.254 1.00 68.25 78 SER A N 1
ATOM 603 C CA . SER A 1 78 ? -10.413 3.662 18.325 1.00 68.25 78 SER A CA 1
ATOM 604 C C . SER A 1 78 ? -11.229 2.615 19.093 1.00 68.25 78 SER A C 1
ATOM 606 O O . SER A 1 78 ? -11.947 2.970 20.026 1.00 68.25 78 SER A O 1
ATOM 608 N N . LEU A 1 79 ? -11.048 1.323 18.795 1.00 68.25 79 LEU A N 1
ATOM 609 C CA . LEU A 1 79 ? -11.740 0.237 19.505 1.00 68.25 79 LEU A CA 1
ATOM 610 C C . LEU A 1 79 ? -11.409 0.200 21.004 1.00 68.25 79 LEU A C 1
ATOM 612 O O . LEU A 1 79 ? -12.273 -0.101 21.828 1.00 68.25 79 LEU A O 1
ATOM 616 N N . THR A 1 80 ? -10.159 0.495 21.363 1.00 65.06 80 THR A N 1
ATOM 617 C CA . THR A 1 80 ? -9.715 0.515 22.763 1.00 65.06 80 THR A CA 1
ATOM 618 C C . THR A 1 80 ? -10.334 1.687 23.522 1.00 65.06 80 THR A C 1
ATOM 620 O O . THR A 1 80 ? -10.828 1.498 24.633 1.00 65.06 80 THR A O 1
ATOM 623 N N . ALA A 1 81 ? -10.374 2.872 22.906 1.00 66.12 81 ALA A N 1
ATOM 624 C CA . ALA A 1 81 ? -11.006 4.055 23.481 1.00 66.12 81 ALA A CA 1
ATOM 625 C C . ALA A 1 81 ? -12.512 3.844 23.714 1.00 66.12 81 ALA A C 1
ATOM 627 O O . ALA A 1 81 ? -13.012 4.154 24.795 1.00 66.12 81 ALA A O 1
ATOM 628 N N . THR A 1 82 ? -13.222 3.237 22.754 1.00 70.88 82 THR A N 1
ATOM 629 C CA . THR A 1 82 ? -14.648 2.908 22.917 1.00 70.88 82 THR A CA 1
ATOM 630 C C . THR A 1 82 ? -14.873 1.938 24.074 1.00 70.88 82 THR A C 1
ATOM 632 O O . THR A 1 82 ? -15.689 2.217 24.945 1.00 70.88 82 THR A O 1
ATOM 635 N N . LYS A 1 83 ? -14.090 0.851 24.165 1.00 70.12 83 LYS A N 1
ATOM 636 C CA . LYS A 1 83 ? -14.208 -0.102 25.283 1.00 70.12 83 LYS A CA 1
ATOM 637 C C . LYS A 1 83 ? -14.001 0.558 26.646 1.00 70.12 83 LYS A C 1
ATOM 639 O O . LYS A 1 83 ? -14.719 0.231 27.584 1.00 70.12 83 LYS A O 1
ATOM 644 N N . GLN A 1 84 ? -13.034 1.469 26.771 1.00 71.81 84 GLN A N 1
ATOM 645 C CA . GLN A 1 84 ? -12.803 2.201 28.022 1.00 71.81 84 GLN A CA 1
ATOM 646 C C . GLN A 1 84 ? -13.969 3.135 28.366 1.00 71.81 84 GLN A C 1
ATOM 648 O O . GLN A 1 84 ? -14.363 3.237 29.526 1.00 71.81 84 GLN A O 1
ATOM 653 N N . GLN A 1 85 ? -14.541 3.808 27.370 1.00 75.50 85 GLN A N 1
ATOM 654 C CA . GLN A 1 85 ? -15.699 4.673 27.573 1.00 75.50 85 GLN A CA 1
ATOM 655 C C . GLN A 1 85 ? -16.950 3.879 27.984 1.00 75.50 85 GLN A C 1
ATOM 657 O O . GLN A 1 85 ? -17.691 4.315 28.874 1.00 75.50 85 GLN A O 1
ATOM 662 N N . ASP A 1 86 ? -17.157 2.705 27.388 1.00 74.75 86 ASP A N 1
ATOM 663 C CA . ASP A 1 86 ? -18.266 1.812 27.720 1.00 74.75 86 ASP A CA 1
ATOM 664 C C . ASP A 1 86 ? -18.138 1.288 29.156 1.00 74.75 86 ASP A C 1
ATOM 666 O O . ASP A 1 86 ? -19.091 1.376 29.931 1.00 74.75 86 ASP A O 1
ATOM 670 N N . THR A 1 87 ? -16.953 0.819 29.567 1.00 79.12 87 THR A N 1
ATOM 671 C CA . THR A 1 87 ? -16.737 0.320 30.937 1.00 79.12 87 THR A CA 1
ATOM 672 C C . THR A 1 87 ? -16.935 1.411 31.987 1.00 79.12 87 THR A C 1
ATOM 674 O O . THR A 1 87 ? -17.553 1.158 33.023 1.00 79.12 87 THR A O 1
ATOM 677 N N . LEU A 1 88 ? -16.478 2.638 31.719 1.00 81.94 88 LEU A N 1
ATOM 678 C CA . LEU A 1 88 ? -16.722 3.803 32.575 1.00 81.94 88 LEU A CA 1
ATOM 679 C C . LEU A 1 88 ? -18.215 4.122 32.699 1.00 81.94 88 LEU A C 1
ATOM 681 O O . LEU A 1 88 ? -18.694 4.391 33.802 1.00 81.94 88 LEU A O 1
ATOM 685 N N . SER A 1 89 ? -18.949 4.086 31.587 1.00 81.25 89 SER A N 1
ATOM 686 C CA . SER A 1 89 ? -20.386 4.383 31.568 1.00 81.25 89 SER A CA 1
ATOM 687 C C . SER A 1 89 ? -21.185 3.330 32.338 1.00 81.25 89 SER A C 1
ATOM 689 O O . SER A 1 89 ? -21.961 3.688 33.223 1.00 81.25 89 SER A O 1
ATOM 691 N N . ILE A 1 90 ? -20.904 2.044 32.102 1.00 85.44 90 ILE A N 1
ATOM 692 C CA . ILE A 1 90 ? -21.520 0.918 32.823 1.00 85.44 90 ILE A CA 1
ATOM 693 C C . ILE A 1 90 ? -21.232 1.012 34.325 1.00 85.44 90 ILE A C 1
ATOM 695 O O . ILE A 1 90 ? -22.129 0.829 35.144 1.00 85.44 90 ILE A O 1
ATOM 699 N N . SER A 1 91 ? -19.992 1.335 34.705 1.00 86.56 91 SER A N 1
ATOM 700 C CA . SER A 1 91 ? -19.604 1.443 36.117 1.00 86.56 91 SER A CA 1
ATOM 701 C C . SER A 1 91 ? -20.348 2.575 36.832 1.00 86.56 91 SER A C 1
ATOM 703 O O . SER A 1 91 ? -20.805 2.398 37.962 1.00 86.56 91 SER A O 1
ATOM 705 N N . LYS A 1 92 ? -20.516 3.729 36.171 1.00 86.75 92 LYS A N 1
ATOM 706 C CA . LYS A 1 92 ? -21.295 4.857 36.707 1.00 86.75 92 LYS A CA 1
ATOM 707 C C . LYS A 1 92 ? -22.767 4.494 36.884 1.00 86.75 92 LYS A C 1
ATOM 709 O O . LYS A 1 92 ? -23.354 4.821 37.913 1.00 86.75 92 LYS A O 1
ATOM 714 N N . GLU A 1 93 ? -23.350 3.805 35.907 1.00 86.88 93 GLU A N 1
ATOM 715 C CA . GLU A 1 93 ? -24.747 3.376 35.963 1.00 86.88 93 GLU A CA 1
ATOM 716 C C . GLU A 1 93 ? -24.977 2.327 37.062 1.00 86.88 93 GLU A C 1
ATOM 718 O O . GLU A 1 93 ? -25.888 2.475 37.877 1.00 86.88 93 GLU A O 1
ATOM 723 N N . ALA A 1 94 ? -24.097 1.328 37.170 1.00 86.50 94 ALA A N 1
ATOM 724 C CA . ALA A 1 94 ? -24.149 0.323 38.230 1.00 86.50 94 ALA A CA 1
ATOM 725 C C . ALA A 1 94 ? -24.047 0.954 39.629 1.00 86.50 94 ALA A C 1
ATOM 727 O O . ALA A 1 94 ? -24.806 0.593 40.532 1.00 86.50 94 ALA A O 1
ATOM 728 N N . TYR A 1 95 ? -23.156 1.936 39.800 1.00 88.56 95 TYR A N 1
ATOM 729 C CA . TYR A 1 95 ? -23.030 2.669 41.058 1.00 88.56 95 TYR A CA 1
ATOM 730 C C . TYR A 1 95 ? -24.295 3.472 41.383 1.00 88.56 95 TYR A C 1
ATOM 732 O O . TYR A 1 95 ? -24.778 3.422 42.513 1.00 88.56 95 TYR A O 1
ATOM 740 N N . ALA A 1 96 ? -24.876 4.165 40.400 1.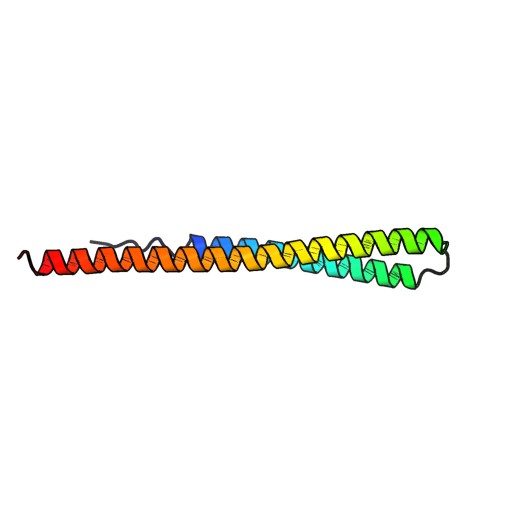00 89.62 96 ALA A N 1
ATOM 741 C CA . ALA A 1 96 ? -26.120 4.909 40.584 1.00 89.62 96 ALA A CA 1
ATOM 742 C C . ALA A 1 96 ? -27.289 3.994 40.992 1.00 89.62 96 ALA A C 1
ATOM 744 O O . ALA A 1 96 ? -28.068 4.346 41.879 1.00 89.62 96 ALA A O 1
ATOM 745 N N . LEU A 1 97 ? -27.391 2.799 40.400 1.00 88.69 97 LEU A N 1
ATOM 746 C CA . LEU A 1 97 ? -28.399 1.799 40.765 1.00 88.69 97 LEU A CA 1
ATOM 747 C C . LEU A 1 97 ? -28.194 1.263 42.186 1.00 88.69 97 LEU A C 1
A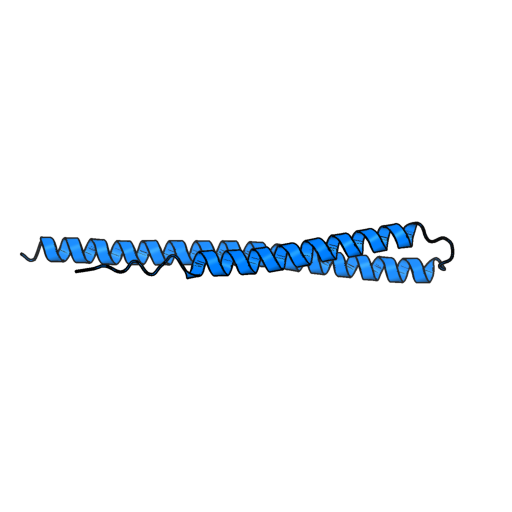TOM 749 O O . LEU A 1 97 ? -29.162 1.135 42.936 1.00 88.69 97 LEU A O 1
ATOM 753 N N . PHE A 1 98 ? -26.948 0.986 42.576 1.00 88.56 98 PHE A N 1
ATOM 754 C CA . PHE A 1 98 ? -26.619 0.569 43.937 1.00 88.56 98 PHE A CA 1
ATOM 755 C C . PHE A 1 98 ? -26.947 1.665 44.958 1.00 88.56 98 PHE A C 1
ATOM 757 O O . PHE A 1 98 ? -27.625 1.400 45.947 1.00 88.56 98 PHE A O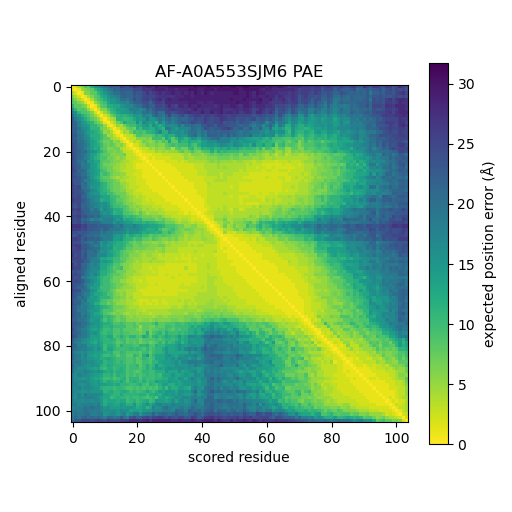 1
ATOM 764 N N . ALA A 1 99 ? -26.530 2.906 44.703 1.00 87.50 99 ALA A N 1
ATOM 765 C CA . ALA A 1 99 ? -26.829 4.041 45.572 1.00 87.50 99 ALA A CA 1
ATOM 766 C C . ALA A 1 99 ? -28.343 4.249 45.719 1.00 87.50 99 ALA A C 1
ATOM 768 O O . ALA A 1 99 ? -28.839 4.384 46.832 1.00 87.50 99 ALA A O 1
ATOM 769 N N . LYS A 1 100 ? -29.095 4.181 44.615 1.00 87.31 100 LYS A N 1
ATOM 770 C CA . LYS A 1 100 ? -30.559 4.289 44.627 1.00 87.31 100 LYS A CA 1
ATOM 771 C C . LYS A 1 100 ? -31.232 3.149 45.397 1.00 87.31 100 LYS A C 1
ATOM 773 O O . LYS A 1 100 ? -32.232 3.389 46.062 1.00 87.31 100 LYS A O 1
ATOM 778 N N . LYS A 1 101 ? -30.693 1.926 45.324 1.00 82.81 101 LYS A N 1
ATOM 779 C CA . LYS A 1 101 ? -31.197 0.765 46.075 1.00 82.81 101 LYS A CA 1
ATOM 780 C C . LYS A 1 101 ? -30.985 0.906 47.585 1.00 82.81 101 LYS A C 1
ATOM 782 O O . LYS A 1 101 ? -31.821 0.435 48.340 1.00 82.81 101 LYS A O 1
ATOM 787 N N . ASN A 1 102 ? -29.883 1.522 48.010 1.00 75.25 102 ASN A N 1
ATOM 788 C CA . ASN A 1 102 ? -29.538 1.670 49.429 1.00 75.25 102 ASN A CA 1
ATOM 789 C C . ASN A 1 102 ? -29.991 3.005 50.045 1.00 75.25 102 ASN A C 1
ATOM 791 O O . ASN A 1 102 ? -29.787 3.223 51.234 1.00 75.25 102 ASN A O 1
ATOM 795 N N . ALA A 1 103 ? -30.556 3.907 49.242 1.00 70.44 103 ALA A N 1
ATOM 796 C CA . ALA A 1 103 ? -31.131 5.175 49.691 1.00 70.44 103 ALA A CA 1
ATOM 797 C C . ALA A 1 103 ? -32.658 5.102 49.904 1.00 70.44 103 ALA A C 1
ATOM 799 O O . ALA A 1 103 ? -33.293 6.141 50.080 1.00 70.44 103 ALA A O 1
ATOM 800 N N . SER A 1 104 ? -33.240 3.897 49.855 1.00 53.59 104 SER A N 1
ATOM 801 C CA . SER A 1 104 ? -34.655 3.608 50.117 1.00 53.59 104 SER A CA 1
ATOM 802 C C . SER A 1 104 ? -34.801 2.690 51.319 1.00 53.59 104 SER A C 1
ATOM 804 O O . SER A 1 104 ? -35.909 2.732 51.895 1.00 53.59 104 SER A O 1
#

Organism: Niallia circulans (NCBI:txid1397)

Mean predicted aligned error: 11.63 Å